Protein AF-A0A5C7PRB8-F1 (afdb_monomer)

Foldseek 3Di:
DVVVVVVVVVVVVVVVVVVVPDDDPVRVQLVLLQVLLVVLQWDKDKDAPVPPPFDPPQDDRIFIKTWHFDDPPDFQPWWWKWKQHQCGDIDTRDTDDDPLNVVVSVVVCVVVVRWMKMWIDDRGGTIIGGHSPDHSVVSVVRSVSSVVVVVVSVVPDD

pLDDT: mean 86.35, std 10.69, range [35.28, 97.12]

Structure (mmCIF, N/CA/C/O backbone):
data_AF-A0A5C7PRB8-F1
#
_entry.id   AF-A0A5C7PRB8-F1
#
loop_
_atom_site.group_PDB
_atom_site.id
_atom_site.type_symbol
_atom_site.label_atom_id
_atom_site.label_alt_id
_atom_site.label_comp_id
_atom_site.label_asym_id
_atom_site.label_entity_id
_atom_site.label_seq_id
_atom_site.pdbx_PDB_ins_code
_atom_site.Cartn_x
_atom_site.Cartn_y
_atom_site.Cartn_z
_atom_site.occupancy
_atom_site.B_iso_or_equiv
_atom_site.auth_seq_id
_atom_site.auth_comp_id
_atom_site.auth_asym_id
_atom_site.auth_atom_id
_atom_site.pdbx_PDB_model_num
ATOM 1 N N . MET A 1 1 ? 28.979 -9.957 -52.271 1.00 73.44 1 MET A N 1
ATOM 2 C CA . MET A 1 1 ? 28.869 -8.672 -51.540 1.00 73.44 1 MET A CA 1
ATOM 3 C C . MET A 1 1 ? 27.459 -8.414 -51.000 1.00 73.44 1 MET A C 1
ATOM 5 O O . MET A 1 1 ? 27.320 -8.226 -49.803 1.00 73.44 1 MET A O 1
ATOM 9 N N . TRP A 1 2 ? 26.406 -8.514 -51.823 1.00 79.00 2 TRP A N 1
ATOM 10 C CA . TRP A 1 2 ? 25.001 -8.258 -51.440 1.00 79.00 2 TRP A CA 1
ATOM 11 C C . TRP A 1 2 ? 24.464 -9.047 -50.223 1.00 79.00 2 TRP A C 1
ATOM 13 O O . TRP A 1 2 ? 23.787 -8.483 -49.370 1.00 79.00 2 TRP A O 1
ATOM 23 N N . ARG A 1 3 ? 24.819 -10.335 -50.081 1.00 85.56 3 ARG A N 1
ATOM 24 C CA . ARG A 1 3 ? 24.349 -11.197 -48.970 1.00 85.56 3 ARG A CA 1
ATOM 25 C C . ARG A 1 3 ? 24.757 -10.683 -47.579 1.00 85.56 3 ARG A C 1
ATOM 27 O O . ARG A 1 3 ? 24.002 -10.853 -46.629 1.00 85.56 3 ARG A O 1
ATOM 34 N N . TRP A 1 4 ? 25.908 -10.017 -47.468 1.00 93.00 4 TRP A N 1
ATOM 35 C CA . TRP A 1 4 ? 26.394 -9.449 -46.205 1.00 93.00 4 TRP A CA 1
ATOM 36 C C . TRP A 1 4 ? 25.649 -8.170 -45.806 1.00 93.00 4 TRP A C 1
ATOM 38 O O . TRP A 1 4 ? 25.438 -7.934 -44.621 1.00 93.00 4 TRP A O 1
ATOM 48 N N . ILE A 1 5 ? 25.180 -7.391 -46.786 1.00 89.94 5 ILE A N 1
ATOM 49 C CA . ILE A 1 5 ? 24.384 -6.176 -46.550 1.00 89.94 5 ILE A CA 1
ATOM 50 C C . ILE A 1 5 ? 23.006 -6.549 -45.991 1.00 89.94 5 ILE A C 1
ATOM 52 O O . ILE A 1 5 ? 22.555 -5.954 -45.015 1.00 89.94 5 ILE A O 1
ATOM 56 N N . VAL A 1 6 ? 22.366 -7.580 -46.556 1.00 90.50 6 VAL A N 1
ATOM 57 C CA . VAL A 1 6 ? 21.060 -8.073 -46.083 1.00 90.50 6 VAL A CA 1
ATOM 58 C C . VAL A 1 6 ? 21.156 -8.624 -44.656 1.00 90.50 6 VAL A C 1
ATOM 60 O O . VAL A 1 6 ? 20.310 -8.311 -43.820 1.00 90.50 6 VAL A O 1
ATOM 63 N N . LEU A 1 7 ? 22.212 -9.387 -44.347 1.00 92.00 7 LEU A N 1
ATOM 64 C CA . LEU A 1 7 ? 22.463 -9.893 -42.991 1.00 92.00 7 LEU A CA 1
ATOM 65 C C . LEU A 1 7 ? 22.696 -8.761 -41.981 1.00 92.00 7 LEU A C 1
ATOM 67 O O . LEU A 1 7 ? 22.127 -8.796 -40.892 1.00 92.00 7 LEU A O 1
ATOM 71 N N . ALA A 1 8 ? 23.477 -7.742 -42.347 1.00 91.44 8 ALA A N 1
ATOM 72 C CA . ALA A 1 8 ? 23.722 -6.587 -41.487 1.00 91.44 8 ALA A CA 1
ATOM 73 C C . ALA A 1 8 ? 22.432 -5.800 -41.192 1.00 91.44 8 ALA A C 1
ATOM 75 O O . ALA A 1 8 ? 22.183 -5.432 -40.044 1.00 91.44 8 ALA A O 1
ATOM 76 N N . PHE A 1 9 ? 21.572 -5.601 -42.198 1.00 91.88 9 PHE A N 1
ATOM 77 C CA . PHE A 1 9 ? 20.278 -4.935 -42.018 1.00 91.88 9 PHE A CA 1
ATOM 78 C C . PHE A 1 9 ? 19.318 -5.734 -41.129 1.00 91.88 9 PHE A C 1
ATOM 80 O O . PHE A 1 9 ? 18.660 -5.150 -40.269 1.00 91.88 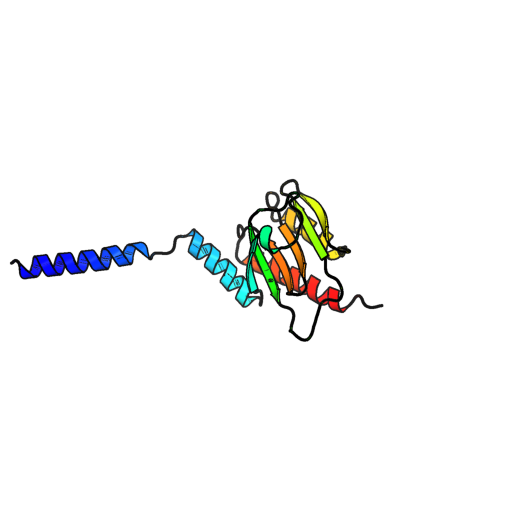9 PHE A O 1
ATOM 87 N N . ALA A 1 10 ? 19.261 -7.060 -41.284 1.00 89.38 10 ALA A N 1
ATOM 88 C CA . ALA A 1 10 ? 18.437 -7.918 -40.432 1.00 89.38 10 ALA A CA 1
ATOM 89 C C . ALA A 1 10 ? 18.887 -7.863 -38.960 1.00 89.38 10 ALA A C 1
ATOM 91 O O . ALA A 1 10 ? 18.056 -7.719 -38.062 1.00 89.38 10 ALA A O 1
ATOM 92 N N . LEU A 1 11 ? 20.202 -7.897 -38.713 1.00 91.06 11 LEU A N 1
ATOM 93 C CA . LEU A 1 11 ? 20.783 -7.756 -37.374 1.00 91.06 11 LEU A CA 1
ATOM 94 C C . LEU A 1 11 ? 20.479 -6.388 -36.751 1.00 91.06 11 LEU A C 1
ATOM 96 O O . LEU A 1 11 ? 20.067 -6.321 -35.593 1.00 91.06 11 LEU A O 1
ATOM 100 N N . LEU A 1 12 ? 20.616 -5.306 -37.523 1.00 89.19 12 LEU A N 1
ATOM 101 C CA . LEU A 1 12 ? 20.278 -3.953 -37.071 1.00 89.19 12 LEU A CA 1
ATOM 102 C C . LEU A 1 12 ? 18.788 -3.806 -36.744 1.00 89.19 12 LEU A C 1
ATOM 104 O O . LEU A 1 12 ? 18.441 -3.164 -35.753 1.00 89.19 12 LEU A O 1
ATOM 108 N N . PHE A 1 13 ? 17.905 -4.425 -37.528 1.00 85.56 13 PHE A N 1
ATOM 109 C CA . PHE A 1 13 ? 16.465 -4.372 -37.287 1.00 85.56 13 PHE A CA 1
ATOM 110 C C . PHE A 1 13 ? 16.072 -5.095 -35.989 1.00 85.56 13 PHE A C 1
ATOM 112 O O . PHE A 1 13 ? 15.288 -4.571 -35.195 1.00 85.56 13 PHE A O 1
ATOM 119 N N . ILE A 1 14 ? 16.668 -6.261 -35.722 1.00 84.06 14 ILE A N 1
ATOM 120 C CA . ILE A 1 14 ? 16.455 -7.014 -34.476 1.00 84.06 14 ILE A CA 1
ATOM 121 C C . ILE A 1 14 ? 17.031 -6.246 -33.276 1.00 84.06 14 ILE A C 1
ATOM 123 O O . ILE A 1 14 ? 16.347 -6.079 -32.264 1.00 84.06 14 ILE A O 1
ATOM 127 N N . ALA A 1 15 ? 18.245 -5.702 -33.399 1.00 80.56 15 ALA A N 1
ATOM 128 C CA . ALA A 1 15 ? 18.874 -4.906 -32.346 1.00 80.56 15 ALA A CA 1
ATOM 129 C C . ALA A 1 15 ? 18.078 -3.626 -32.025 1.00 80.56 15 ALA A C 1
ATOM 131 O O . ALA A 1 15 ? 17.902 -3.285 -30.857 1.00 80.56 15 ALA A O 1
ATOM 132 N N . SER A 1 16 ? 17.525 -2.955 -33.041 1.00 79.88 16 SER A N 1
ATOM 133 C CA . SER A 1 16 ? 16.670 -1.770 -32.878 1.00 79.88 16 SER A CA 1
ATOM 134 C C . SER A 1 16 ? 15.382 -2.066 -32.101 1.00 79.88 16 SER A C 1
ATOM 136 O O . SER A 1 16 ? 14.914 -1.238 -31.319 1.00 79.88 16 SER A O 1
ATOM 138 N N . ARG A 1 17 ? 14.805 -3.262 -32.276 1.00 75.25 17 ARG A N 1
ATOM 139 C CA . ARG A 1 17 ? 13.627 -3.693 -31.509 1.00 75.25 17 ARG A CA 1
ATOM 140 C C . ARG A 1 17 ? 13.976 -3.993 -30.051 1.00 75.25 17 ARG A C 1
ATOM 142 O O . ARG A 1 17 ? 13.190 -3.661 -29.169 1.00 75.25 17 ARG A O 1
ATOM 149 N N . LEU A 1 18 ? 15.156 -4.556 -29.797 1.00 72.12 18 LEU A N 1
ATOM 150 C CA . LEU A 1 18 ? 15.617 -4.907 -28.451 1.00 72.12 18 LEU A CA 1
ATOM 151 C C . LEU A 1 18 ? 15.986 -3.683 -27.602 1.00 72.12 18 LEU A C 1
ATOM 153 O O . LEU A 1 18 ? 15.729 -3.676 -26.400 1.00 72.12 18 LEU A O 1
ATOM 157 N N . THR A 1 19 ? 16.520 -2.613 -28.198 1.00 70.62 19 THR A N 1
ATOM 158 C CA . THR A 1 19 ? 16.895 -1.403 -27.441 1.00 70.62 19 THR A CA 1
ATOM 159 C C . THR A 1 19 ? 15.699 -0.617 -26.898 1.00 70.62 19 THR A C 1
ATOM 161 O O . THR A 1 19 ? 15.864 0.137 -25.942 1.00 70.62 19 THR A O 1
ATOM 164 N N . ARG A 1 20 ? 14.484 -0.830 -27.428 1.00 65.19 20 ARG A N 1
ATOM 165 C CA . ARG A 1 20 ? 13.245 -0.216 -26.910 1.00 65.19 20 ARG A CA 1
ATOM 166 C C . ARG A 1 20 ? 12.663 -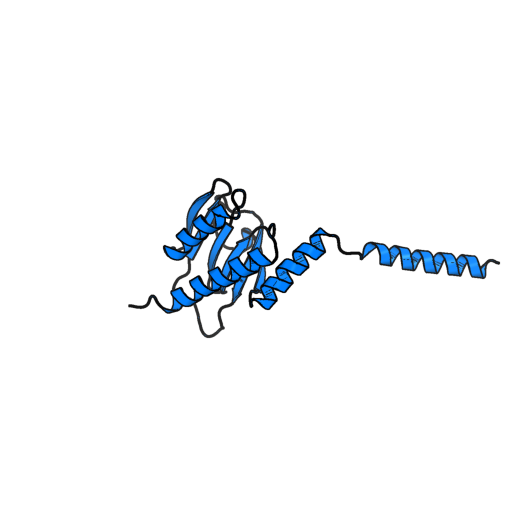0.893 -25.667 1.00 65.19 20 ARG A C 1
ATOM 168 O O . ARG A 1 20 ? 11.754 -0.332 -25.071 1.00 65.19 20 ARG A O 1
ATOM 175 N N . LEU A 1 21 ? 13.164 -2.063 -25.271 1.00 70.00 21 LEU A N 1
ATOM 176 C CA . LEU A 1 21 ? 12.641 -2.818 -24.124 1.00 70.00 21 LEU A CA 1
ATOM 177 C C . LEU A 1 21 ? 13.417 -2.567 -22.827 1.00 70.00 21 LEU A C 1
ATOM 179 O O . LEU A 1 21 ? 13.188 -3.256 -21.837 1.00 70.00 21 LEU A O 1
ATOM 183 N N . ARG A 1 22 ? 14.358 -1.614 -22.809 1.00 76.56 22 ARG A N 1
ATOM 184 C CA . ARG A 1 22 ? 15.137 -1.336 -21.602 1.00 76.56 22 ARG A CA 1
ATOM 185 C C . ARG A 1 22 ? 14.261 -0.562 -20.603 1.00 76.56 22 ARG A C 1
ATOM 187 O O . ARG A 1 22 ? 13.904 0.574 -20.910 1.00 76.56 22 ARG A O 1
ATOM 194 N N . PRO A 1 23 ? 13.938 -1.134 -19.429 1.00 77.44 23 PRO A N 1
ATOM 195 C CA . PRO A 1 23 ? 13.122 -0.452 -18.431 1.00 77.44 23 PRO A CA 1
ATOM 196 C C . PRO A 1 23 ? 13.830 0.814 -17.952 1.00 77.44 23 PRO A C 1
ATOM 198 O O . PRO A 1 23 ? 15.060 0.826 -17.778 1.00 77.44 23 PRO A O 1
ATOM 201 N N . SER A 1 24 ? 13.053 1.879 -17.762 1.00 87.19 24 SER A N 1
ATOM 202 C CA . SER A 1 24 ? 13.575 3.151 -17.276 1.00 87.19 24 SER A CA 1
ATOM 203 C C . SER A 1 24 ? 14.059 3.015 -15.827 1.00 87.19 24 SER A C 1
ATOM 205 O O . SER A 1 24 ? 13.726 2.063 -15.119 1.00 87.19 24 SER A O 1
ATOM 207 N N . ALA A 1 25 ? 14.864 3.970 -15.356 1.00 86.25 25 ALA A N 1
ATOM 208 C CA . ALA A 1 25 ? 15.283 3.989 -13.952 1.00 86.25 25 ALA A CA 1
ATOM 209 C C . ALA A 1 25 ? 14.077 4.084 -12.997 1.00 86.25 25 ALA A C 1
ATOM 211 O O . ALA A 1 25 ? 14.097 3.495 -11.919 1.00 86.25 25 ALA A O 1
ATOM 212 N N . HIS A 1 26 ? 13.017 4.775 -13.425 1.00 87.06 26 HIS A N 1
ATOM 213 C CA . HIS A 1 26 ? 11.768 4.879 -12.683 1.00 87.06 26 HIS A CA 1
ATOM 214 C C . HIS A 1 26 ? 11.047 3.530 -12.592 1.00 87.06 26 HIS A C 1
ATOM 216 O O . HIS A 1 26 ? 10.691 3.116 -11.494 1.00 87.06 26 HIS A O 1
ATOM 222 N N . ASP A 1 27 ? 10.923 2.804 -13.708 1.00 88.06 27 ASP A N 1
ATOM 223 C CA . ASP A 1 27 ? 10.269 1.487 -13.724 1.00 88.06 27 ASP A CA 1
ATOM 224 C C . ASP A 1 27 ? 10.990 0.499 -12.807 1.00 88.06 27 ASP A C 1
ATOM 226 O O . ASP A 1 27 ? 10.351 -0.211 -12.038 1.00 88.06 27 ASP A O 1
ATOM 230 N N . LYS A 1 28 ? 12.330 0.513 -12.822 1.00 91.38 28 LYS A N 1
ATOM 231 C CA . LYS A 1 28 ? 13.145 -0.303 -11.911 1.00 91.38 28 LYS A CA 1
ATOM 232 C C . LYS A 1 28 ? 12.925 0.060 -10.446 1.00 91.38 28 LYS A C 1
ATOM 234 O O . LYS A 1 28 ? 12.885 -0.830 -9.602 1.00 91.38 28 LYS A O 1
ATOM 239 N N . LYS A 1 29 ? 12.796 1.355 -10.135 1.00 92.75 29 LYS A N 1
ATOM 240 C CA . LYS A 1 29 ? 12.498 1.812 -8.772 1.00 92.75 29 LYS A CA 1
ATOM 241 C C . LYS A 1 29 ? 11.124 1.306 -8.331 1.00 92.75 29 LYS A C 1
ATOM 243 O O . LYS A 1 29 ? 11.023 0.706 -7.268 1.00 92.75 29 LYS A O 1
ATOM 248 N N . LEU A 1 30 ? 10.091 1.483 -9.154 1.00 92.44 30 LEU A N 1
ATOM 249 C CA . LEU A 1 30 ? 8.744 0.990 -8.850 1.00 92.44 30 LEU A CA 1
ATOM 250 C C . LEU A 1 30 ? 8.712 -0.532 -8.690 1.00 92.44 30 LEU A C 1
ATOM 252 O O . LEU A 1 30 ? 8.087 -1.047 -7.764 1.00 92.44 30 LEU A O 1
ATOM 256 N N . GLU A 1 31 ? 9.417 -1.254 -9.559 1.00 93.31 31 GLU A N 1
ATOM 257 C CA . GLU A 1 31 ? 9.566 -2.702 -9.461 1.00 93.31 31 GLU A CA 1
ATOM 258 C C . GLU A 1 31 ? 10.188 -3.099 -8.116 1.00 93.31 31 GLU A C 1
ATOM 260 O O . GLU A 1 31 ? 9.642 -3.957 -7.427 1.00 93.31 31 GLU A O 1
ATOM 265 N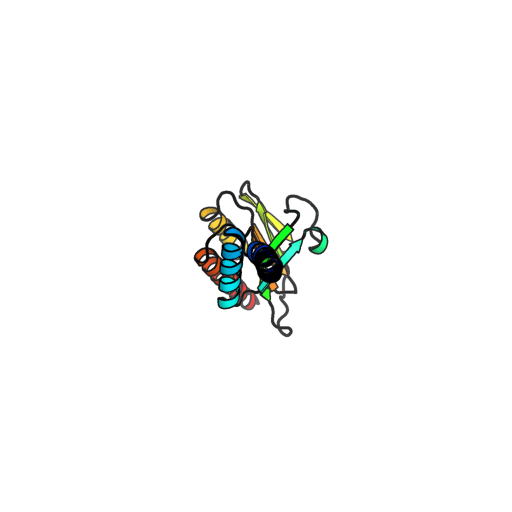 N . LEU A 1 32 ? 11.255 -2.421 -7.685 1.00 95.25 32 LEU A N 1
ATOM 266 C CA . LEU A 1 32 ? 11.909 -2.681 -6.402 1.00 95.25 32 LEU A CA 1
ATOM 267 C C . LEU A 1 32 ? 10.987 -2.415 -5.199 1.00 95.25 32 LEU A C 1
ATOM 269 O O . LEU A 1 32 ? 10.951 -3.215 -4.260 1.00 95.25 32 LEU A O 1
ATOM 273 N N . LEU A 1 33 ? 10.216 -1.322 -5.224 1.00 95.94 33 LEU A N 1
ATOM 274 C CA . LEU A 1 33 ? 9.244 -1.010 -4.169 1.00 95.94 33 LEU A CA 1
ATOM 275 C C . LEU A 1 33 ? 8.172 -2.102 -4.067 1.00 95.94 33 LEU A C 1
ATOM 277 O O . LEU A 1 33 ? 7.838 -2.551 -2.971 1.00 95.94 33 LEU A O 1
ATOM 281 N N . ARG A 1 34 ? 7.651 -2.565 -5.206 1.00 95.31 34 ARG A N 1
ATOM 282 C CA . ARG A 1 34 ? 6.604 -3.597 -5.263 1.00 95.31 34 ARG A CA 1
ATOM 283 C C . ARG A 1 34 ? 7.131 -4.987 -4.917 1.00 95.31 34 ARG A C 1
ATOM 285 O O . ARG A 1 34 ? 6.438 -5.739 -4.240 1.00 95.31 34 ARG A O 1
ATOM 292 N N . GLN A 1 35 ? 8.361 -5.316 -5.313 1.00 96.44 35 GLN A N 1
ATOM 293 C CA . GLN A 1 35 ? 9.042 -6.535 -4.871 1.00 96.44 35 GLN A CA 1
ATOM 294 C C . GLN A 1 35 ? 9.224 -6.535 -3.351 1.00 96.44 35 GLN A C 1
ATOM 296 O O . GLN A 1 35 ? 8.944 -7.538 -2.699 1.00 96.44 35 GLN A O 1
ATOM 301 N N . THR A 1 36 ? 9.622 -5.397 -2.777 1.00 97.12 36 THR A N 1
ATOM 302 C CA . THR A 1 36 ? 9.762 -5.243 -1.323 1.00 97.12 36 THR A CA 1
ATOM 303 C C . THR A 1 36 ? 8.409 -5.375 -0.625 1.00 97.12 36 THR A C 1
ATOM 305 O O . THR A 1 36 ? 8.302 -6.077 0.375 1.00 97.12 36 THR A O 1
ATOM 308 N N . ALA A 1 37 ? 7.349 -4.782 -1.178 1.00 96.69 37 ALA A N 1
ATOM 309 C CA . ALA A 1 37 ? 5.990 -4.948 -0.665 1.00 96.69 37 ALA A CA 1
ATOM 310 C C . ALA A 1 37 ? 5.571 -6.424 -0.639 1.00 96.69 37 ALA A C 1
ATOM 312 O O . ALA A 1 37 ? 5.131 -6.915 0.399 1.00 96.69 37 ALA A O 1
ATOM 313 N N . ALA A 1 38 ? 5.796 -7.150 -1.737 1.00 96.38 38 ALA A N 1
ATOM 314 C CA . ALA A 1 38 ? 5.490 -8.574 -1.828 1.00 96.38 38 ALA A CA 1
ATOM 315 C C . ALA A 1 38 ? 6.286 -9.413 -0.811 1.00 96.38 38 ALA A C 1
ATOM 317 O O . ALA A 1 38 ? 5.718 -10.300 -0.178 1.00 96.38 38 ALA A O 1
ATOM 318 N N . GLN A 1 39 ? 7.572 -9.108 -0.596 1.00 97.06 39 GLN A N 1
ATOM 319 C CA . GLN A 1 39 ? 8.395 -9.758 0.438 1.00 97.06 39 GLN A CA 1
ATOM 320 C C . GLN A 1 39 ? 7.854 -9.528 1.854 1.00 97.06 39 GLN A C 1
ATOM 322 O O . GLN A 1 39 ? 7.977 -10.402 2.707 1.00 97.06 39 GLN A O 1
ATOM 327 N N . MET A 1 40 ? 7.227 -8.375 2.092 1.00 96.62 40 MET A N 1
ATOM 328 C CA . MET A 1 40 ? 6.571 -8.042 3.358 1.00 96.62 40 MET A CA 1
ATOM 329 C C . MET A 1 40 ? 5.127 -8.568 3.448 1.00 96.62 40 MET A C 1
ATOM 331 O O . MET A 1 40 ? 4.443 -8.297 4.432 1.00 96.62 40 MET A O 1
ATOM 335 N N . GLY A 1 41 ? 4.645 -9.304 2.439 1.00 94.69 41 GLY A N 1
ATOM 336 C CA . GLY A 1 41 ? 3.289 -9.863 2.394 1.00 94.69 41 GLY A CA 1
ATOM 337 C C . GLY A 1 41 ? 2.199 -8.878 1.959 1.00 94.69 41 GLY A C 1
ATOM 338 O O . GLY A 1 41 ? 1.015 -9.197 2.061 1.00 94.69 41 GLY A O 1
ATOM 339 N N . LEU A 1 42 ? 2.573 -7.693 1.473 1.00 96.12 42 LEU A N 1
ATOM 340 C CA . LEU A 1 42 ? 1.635 -6.719 0.926 1.00 96.12 42 LEU A CA 1
ATOM 341 C C . LEU A 1 42 ? 1.307 -7.040 -0.534 1.00 96.12 42 LEU A C 1
ATOM 343 O O . LEU A 1 42 ? 2.187 -7.325 -1.349 1.00 96.12 42 LEU A O 1
ATOM 347 N N . ALA A 1 43 ? 0.035 -6.892 -0.884 1.00 95.69 43 ALA A N 1
ATOM 348 C CA . ALA A 1 43 ? -0.408 -6.791 -2.264 1.00 95.69 43 ALA A CA 1
ATOM 349 C C . ALA A 1 43 ? -0.422 -5.318 -2.698 1.00 95.69 43 ALA A C 1
ATOM 351 O O . ALA A 1 43 ? -0.712 -4.420 -1.904 1.00 95.69 43 ALA A O 1
ATOM 352 N N . VAL A 1 44 ? -0.135 -5.069 -3.977 1.00 95.12 44 VAL A N 1
ATOM 353 C CA . VAL A 1 44 ? -0.213 -3.732 -4.577 1.00 95.12 44 VAL A CA 1
ATOM 354 C C . VAL A 1 44 ? -1.261 -3.753 -5.676 1.00 95.12 44 VAL A C 1
ATOM 356 O O . VAL A 1 44 ? -1.190 -4.575 -6.590 1.00 95.12 44 VAL A O 1
ATOM 359 N N . ARG A 1 45 ? -2.234 -2.844 -5.604 1.00 92.88 45 ARG A N 1
ATOM 360 C CA . ARG A 1 45 ? -3.250 -2.675 -6.650 1.00 92.88 45 ARG A CA 1
ATOM 361 C C . ARG A 1 45 ? -3.342 -1.230 -7.100 1.00 92.88 45 ARG A C 1
ATOM 363 O O . ARG A 1 45 ? -3.179 -0.306 -6.305 1.00 92.88 45 ARG A O 1
ATOM 370 N N . PHE A 1 46 ? -3.658 -1.044 -8.375 1.00 92.06 46 PHE A N 1
ATOM 371 C CA . PHE A 1 46 ? -4.026 0.268 -8.879 1.00 92.06 46 PHE A CA 1
ATOM 372 C C . PHE A 1 46 ? -5.397 0.655 -8.328 1.00 92.06 46 PHE A C 1
ATOM 374 O O . PHE A 1 46 ? -6.340 -0.138 -8.352 1.00 92.06 46 PHE A O 1
ATOM 381 N N . TRP A 1 47 ? -5.494 1.869 -7.810 1.00 92.06 47 TRP A N 1
ATOM 382 C CA . TRP A 1 47 ? -6.699 2.407 -7.209 1.00 92.06 47 TRP A CA 1
ATOM 383 C C . TRP A 1 47 ? -7.124 3.653 -7.973 1.00 92.06 47 TRP A C 1
ATOM 385 O O . TRP A 1 47 ? -6.291 4.472 -8.369 1.00 92.06 47 TRP A O 1
ATOM 395 N N . THR A 1 48 ? -8.432 3.813 -8.155 1.00 90.00 48 THR A N 1
ATOM 396 C CA . THR A 1 48 ? -9.011 5.020 -8.745 1.00 90.00 48 THR A CA 1
ATOM 397 C C . THR A 1 48 ? -10.186 5.502 -7.920 1.00 90.00 48 THR A C 1
ATOM 399 O O . THR A 1 48 ? -10.944 4.701 -7.367 1.00 90.00 48 THR A O 1
ATOM 402 N N . LEU A 1 49 ? -10.396 6.815 -7.921 1.00 87.25 49 LEU A N 1
ATOM 403 C CA . LEU A 1 49 ? -11.535 7.431 -7.249 1.00 87.25 49 LEU A CA 1
ATOM 404 C C . LEU A 1 49 ? -12.877 6.946 -7.818 1.00 87.25 49 LEU A C 1
ATOM 406 O O . LEU A 1 49 ? -13.866 6.839 -7.103 1.00 87.25 49 LEU A O 1
ATOM 410 N N . ARG A 1 50 ? -12.918 6.603 -9.111 1.00 84.25 50 ARG A N 1
ATOM 411 C CA . ARG A 1 50 ? -14.132 6.090 -9.764 1.00 84.25 50 ARG A CA 1
ATOM 412 C C . ARG A 1 50 ? -14.562 4.736 -9.196 1.00 84.25 50 ARG A C 1
ATOM 414 O O . ARG A 1 50 ? -15.754 4.459 -9.135 1.00 84.25 50 ARG A O 1
ATOM 421 N N . THR A 1 51 ? -13.603 3.896 -8.817 1.00 79.75 51 THR A N 1
ATOM 422 C CA . THR A 1 51 ? -13.852 2.531 -8.332 1.00 79.75 51 THR A CA 1
ATOM 423 C C . THR A 1 51 ? -13.948 2.436 -6.813 1.00 79.75 51 THR A C 1
ATOM 425 O O . THR A 1 51 ? -14.296 1.377 -6.307 1.00 79.75 51 THR A O 1
ATOM 428 N N . SER A 1 52 ? -13.622 3.504 -6.080 1.00 80.00 52 SER A N 1
ATOM 429 C CA . SER A 1 52 ? -13.550 3.473 -4.615 1.00 80.00 52 SER A CA 1
ATOM 430 C C . SER A 1 52 ? -14.886 3.705 -3.915 1.00 80.00 52 SER A C 1
ATOM 432 O O . SER A 1 52 ? -15.030 3.362 -2.749 1.00 80.00 52 SER A O 1
ATOM 434 N N . GLY A 1 53 ? -15.868 4.295 -4.602 1.00 81.12 53 GLY A N 1
ATOM 435 C CA . GLY A 1 53 ? -17.155 4.653 -4.001 1.00 81.12 53 GLY A CA 1
ATOM 436 C C . GLY A 1 53 ? -17.106 5.883 -3.084 1.00 81.12 53 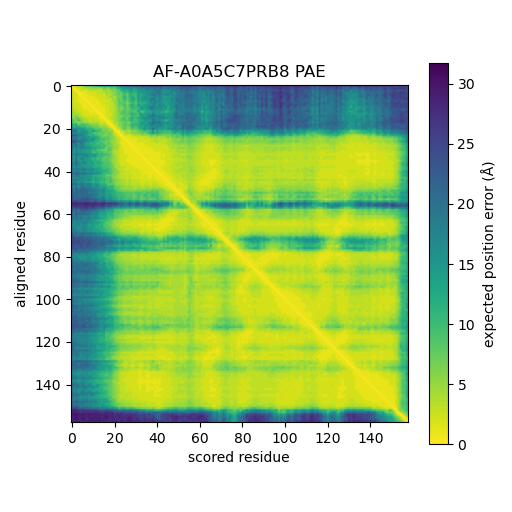GLY A C 1
ATOM 437 O O . GLY A 1 53 ? -18.145 6.277 -2.554 1.00 81.12 53 GLY A O 1
ATOM 438 N N . TYR A 1 54 ? -15.945 6.529 -2.923 1.00 82.81 54 TYR A N 1
ATOM 439 C CA . TYR A 1 54 ? -15.818 7.768 -2.153 1.00 82.81 54 TYR A CA 1
ATOM 440 C C . TYR A 1 54 ? -16.245 8.997 -2.960 1.00 82.81 54 TYR A C 1
ATOM 442 O O . TYR A 1 54 ? -16.086 9.068 -4.181 1.00 82.81 54 TYR A O 1
ATOM 450 N N . GLN A 1 55 ? -16.788 10.000 -2.266 1.00 76.88 55 GLN A N 1
ATOM 451 C CA . GLN A 1 55 ? -17.178 11.259 -2.895 1.00 76.88 55 GLN A CA 1
ATOM 452 C C . GLN A 1 55 ? -15.953 12.091 -3.299 1.00 76.88 55 GLN A C 1
ATOM 454 O O . GLN A 1 55 ? -14.903 12.054 -2.665 1.00 76.88 55 GLN A O 1
ATOM 459 N N . ARG A 1 56 ? -16.116 12.891 -4.360 1.00 64.62 56 ARG A N 1
ATOM 460 C CA . ARG A 1 56 ? -15.063 13.641 -5.070 1.00 64.62 56 ARG A CA 1
ATOM 461 C C . ARG A 1 56 ? -14.498 14.857 -4.315 1.00 64.62 56 ARG A C 1
ATOM 463 O O . ARG A 1 56 ? -14.169 15.863 -4.940 1.00 64.62 56 ARG A O 1
ATOM 470 N N . ARG A 1 57 ? -14.421 14.816 -2.985 1.00 60.94 57 ARG A N 1
ATOM 471 C CA . ARG A 1 57 ? -13.833 15.897 -2.186 1.00 60.94 57 ARG A CA 1
ATOM 472 C C . ARG A 1 57 ? -12.399 15.519 -1.820 1.00 60.94 57 ARG A C 1
ATOM 474 O O . ARG A 1 57 ? -12.180 14.628 -1.016 1.00 60.94 57 ARG A O 1
ATOM 481 N N . GLN A 1 58 ? -11.445 16.191 -2.469 1.00 71.12 58 GLN A N 1
ATOM 482 C CA . GLN A 1 58 ? -10.013 16.254 -2.119 1.00 71.12 58 GLN A CA 1
ATOM 483 C C . GLN A 1 58 ? -9.175 14.965 -2.238 1.00 71.12 58 GLN A C 1
ATOM 485 O O . GLN A 1 58 ? -7.968 15.017 -2.016 1.00 71.12 58 GLN A O 1
ATOM 490 N N . LEU A 1 59 ? -9.762 13.842 -2.659 1.00 83.19 59 LEU A N 1
ATOM 491 C CA . LEU A 1 59 ? -9.013 12.627 -2.987 1.00 83.19 59 LEU A CA 1
ATOM 492 C C . LEU A 1 59 ? -8.359 12.710 -4.383 1.00 83.19 59 LEU A C 1
ATOM 494 O O . LEU A 1 59 ? -8.925 13.323 -5.295 1.00 83.19 59 LEU A O 1
ATOM 498 N N . PRO A 1 60 ? -7.197 12.064 -4.586 1.00 85.25 60 PRO A N 1
ATOM 499 C CA . PRO A 1 60 ? -6.520 11.996 -5.875 1.00 85.25 60 PRO A CA 1
ATOM 500 C C . PRO A 1 60 ? -7.346 11.173 -6.866 1.00 85.25 60 PRO A C 1
ATOM 502 O O . PRO A 1 60 ? -8.105 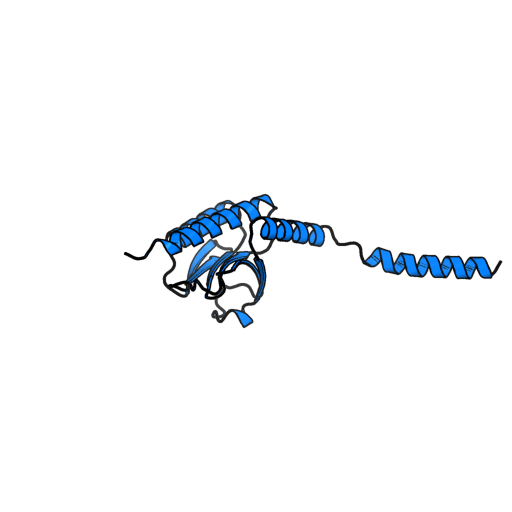10.286 -6.480 1.00 85.25 60 PRO A O 1
ATOM 505 N N . GLU A 1 61 ? -7.176 11.424 -8.165 1.00 87.00 61 GLU A N 1
ATOM 506 C CA . GLU A 1 61 ? -7.905 10.661 -9.188 1.00 87.00 61 GLU A CA 1
ATOM 507 C C . GLU A 1 61 ? -7.478 9.187 -9.234 1.00 87.00 61 GLU A C 1
ATOM 509 O O . GLU A 1 61 ? -8.306 8.299 -9.467 1.00 87.00 61 GLU A O 1
ATOM 514 N N . SER A 1 62 ? -6.196 8.924 -8.973 1.00 88.81 62 SER A N 1
ATOM 515 C CA . SER A 1 62 ? -5.610 7.587 -8.967 1.00 88.81 62 SER A CA 1
ATOM 516 C C . SER A 1 62 ? -4.365 7.495 -8.089 1.00 88.81 62 SER A C 1
ATOM 518 O O . SER A 1 62 ? -3.692 8.497 -7.845 1.00 88.81 62 SER A O 1
ATOM 520 N N . GLY A 1 63 ? -4.020 6.275 -7.688 1.00 90.12 63 GLY A N 1
ATOM 521 C CA . GLY A 1 63 ? -2.791 5.961 -6.966 1.00 90.12 63 GLY A CA 1
ATOM 522 C C . GLY A 1 63 ? -2.582 4.456 -6.841 1.00 90.12 63 GLY A C 1
ATOM 523 O O . GLY A 1 63 ? -3.314 3.668 -7.445 1.00 90.12 63 GLY A O 1
ATOM 524 N N . TYR A 1 64 ? -1.602 4.056 -6.035 1.00 92.69 64 TYR A N 1
ATOM 525 C CA . TYR A 1 64 ? -1.346 2.650 -5.742 1.00 92.69 64 TYR A CA 1
ATOM 526 C C . TYR A 1 64 ? -1.650 2.357 -4.283 1.00 92.69 64 TYR A C 1
ATOM 528 O O . TYR A 1 64 ? -1.191 3.052 -3.378 1.00 92.69 64 TYR A O 1
ATOM 536 N N . MET A 1 65 ? -2.471 1.337 -4.074 1.00 94.94 65 MET A N 1
ATOM 537 C CA . MET A 1 65 ? -2.867 0.868 -2.759 1.00 94.94 65 MET A CA 1
ATOM 538 C C . MET A 1 6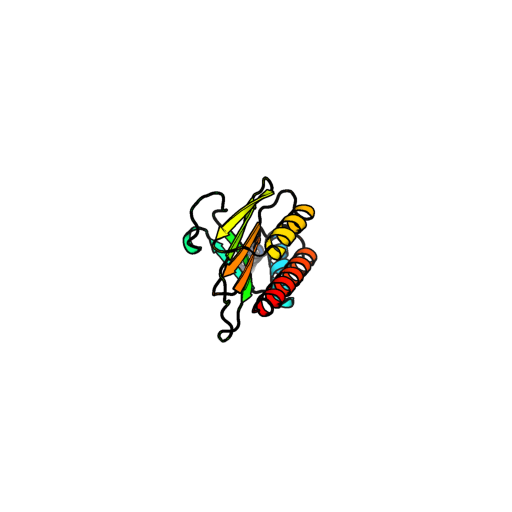5 ? -1.975 -0.307 -2.374 1.00 94.94 65 MET A C 1
ATOM 540 O O . MET A 1 65 ? -2.002 -1.340 -3.046 1.00 94.94 65 MET A O 1
ATOM 544 N N . TYR A 1 66 ? -1.227 -0.141 -1.291 1.00 95.88 66 TYR A N 1
ATOM 545 C CA . TYR A 1 66 ? -0.428 -1.175 -0.643 1.00 95.88 66 TYR A CA 1
ATOM 546 C C . TYR A 1 66 ? -1.238 -1.724 0.517 1.00 95.88 66 TYR A C 1
ATOM 548 O O . TYR A 1 66 ? -1.571 -0.972 1.428 1.00 95.88 66 TYR A O 1
ATOM 556 N N . TYR A 1 67 ? -1.598 -3.001 0.487 1.00 95.50 67 TYR A N 1
ATOM 557 C CA . TYR A 1 67 ? -2.554 -3.535 1.450 1.00 95.50 67 TYR A CA 1
ATOM 558 C C . TYR A 1 67 ? -2.262 -4.977 1.837 1.00 95.50 67 TYR A C 1
ATOM 560 O O . TYR A 1 67 ? -1.736 -5.757 1.041 1.00 95.50 67 TYR A O 1
ATOM 568 N N . PHE A 1 68 ? -2.653 -5.335 3.056 1.00 94.06 68 PHE A N 1
ATOM 569 C CA . PHE A 1 68 ? -2.781 -6.726 3.460 1.00 94.06 68 PHE A CA 1
ATOM 570 C C . PHE A 1 68 ? -4.172 -7.220 3.082 1.00 94.06 68 PHE A C 1
ATOM 572 O O . PHE A 1 68 ? -5.155 -6.679 3.600 1.00 94.06 68 PHE A O 1
ATOM 579 N N . PRO A 1 69 ? -4.288 -8.213 2.185 1.00 91.50 69 PRO A N 1
ATOM 580 C CA . PRO A 1 69 ? -5.574 -8.822 1.912 1.00 91.50 69 PRO A CA 1
ATOM 581 C C . PRO A 1 69 ? -6.066 -9.572 3.149 1.00 91.50 69 PRO A C 1
ATOM 583 O O . PRO A 1 69 ? -5.288 -10.251 3.824 1.00 91.50 69 PRO A O 1
ATOM 586 N N . TRP A 1 70 ? -7.363 -9.477 3.427 1.00 86.69 70 TRP A N 1
ATOM 587 C CA . TRP A 1 70 ? -7.973 -10.341 4.430 1.00 86.69 70 TRP A CA 1
ATOM 588 C C . TRP A 1 70 ? -8.034 -11.788 3.920 1.00 86.69 70 TRP A C 1
ATOM 590 O O . TRP A 1 70 ? -8.308 -12.006 2.732 1.00 86.69 70 TRP A O 1
ATOM 600 N N . PRO A 1 71 ? -7.825 -12.793 4.785 1.00 83.19 71 PRO A N 1
ATOM 601 C CA . PRO A 1 71 ? -8.268 -14.151 4.505 1.00 83.19 71 PRO A CA 1
ATOM 602 C C . PRO A 1 71 ? -9.768 -14.165 4.185 1.00 83.19 71 PRO A C 1
ATOM 604 O O . PRO A 1 71 ? -10.538 -13.407 4.764 1.00 83.19 71 PRO A O 1
ATOM 607 N N . ILE A 1 72 ? -10.213 -15.065 3.303 1.00 76.50 72 ILE A N 1
ATOM 608 C CA . ILE A 1 72 ? -11.642 -15.186 2.937 1.00 76.50 72 ILE A CA 1
ATOM 609 C C . ILE A 1 72 ? -12.525 -15.449 4.175 1.00 76.50 72 ILE A C 1
ATOM 611 O O . ILE A 1 72 ? -13.704 -15.103 4.182 1.00 76.50 72 ILE A O 1
ATOM 615 N N . THR A 1 73 ? -11.951 -16.049 5.219 1.00 75.38 73 THR A N 1
ATOM 616 C CA . THR A 1 73 ? -12.624 -16.387 6.478 1.00 75.38 73 THR A CA 1
ATOM 617 C C . THR A 1 73 ? -12.775 -15.210 7.437 1.00 75.38 73 THR A C 1
ATOM 619 O O . THR A 1 73 ? -13.679 -15.239 8.268 1.00 75.38 73 THR A O 1
ATOM 622 N N . ASP A 1 74 ? -11.939 -14.177 7.311 1.00 73.19 74 ASP A N 1
ATOM 623 C CA . ASP A 1 74 ? -11.780 -13.143 8.333 1.00 73.19 74 ASP A CA 1
ATOM 624 C C . ASP A 1 74 ? -12.221 -11.802 7.751 1.00 73.19 74 ASP A C 1
ATOM 626 O O . ASP A 1 74 ? -11.434 -11.055 7.173 1.00 73.19 74 ASP A O 1
ATOM 630 N N . GLN A 1 75 ? -13.514 -11.500 7.855 1.00 73.19 75 GLN A N 1
ATOM 631 C CA . GLN A 1 75 ? -14.024 -10.200 7.427 1.00 73.19 75 GLN A CA 1
ATOM 632 C C . GLN A 1 75 ? -13.857 -9.156 8.537 1.00 73.19 75 GLN A C 1
ATOM 634 O O . GLN A 1 75 ? -14.134 -9.447 9.703 1.00 73.19 75 GLN A O 1
ATOM 639 N N . PRO A 1 76 ? -13.458 -7.919 8.195 1.00 77.94 76 PRO A N 1
ATOM 640 C CA . PRO A 1 76 ? -13.321 -6.859 9.179 1.00 77.94 76 PRO A CA 1
ATOM 641 C C . PRO A 1 76 ? -14.694 -6.466 9.727 1.00 77.94 76 PRO A C 1
ATOM 643 O O . PRO A 1 76 ? -15.655 -6.283 8.979 1.00 77.94 76 PRO A O 1
ATOM 646 N N . GLN A 1 77 ? -14.776 -6.273 11.041 1.00 75.38 77 GLN A N 1
ATOM 647 C CA . GLN A 1 77 ? -16.023 -5.878 11.707 1.00 75.38 77 GLN A CA 1
ATOM 648 C C . GLN A 1 77 ? -16.406 -4.417 11.435 1.00 75.38 77 GLN A C 1
ATOM 650 O O . GLN A 1 77 ? -17.581 -4.059 11.481 1.00 75.38 77 GLN A O 1
ATOM 655 N N . ALA A 1 78 ? -15.417 -3.569 11.140 1.00 83.25 78 ALA A N 1
ATOM 656 C CA . ALA A 1 78 ? -15.613 -2.157 10.854 1.00 83.25 78 ALA A CA 1
ATOM 657 C C . ALA A 1 78 ? -14.843 -1.740 9.600 1.00 83.25 78 ALA A C 1
ATOM 659 O O . ALA A 1 78 ? -13.646 -2.005 9.460 1.00 83.25 78 ALA A O 1
ATOM 660 N N . LEU A 1 79 ? -15.543 -1.036 8.711 1.00 89.75 79 LEU A N 1
ATOM 661 C CA . LEU A 1 79 ? -14.962 -0.394 7.540 1.00 89.75 79 LEU A CA 1
ATOM 662 C C . LEU A 1 79 ? -14.766 1.086 7.836 1.00 89.75 79 LEU A C 1
ATOM 664 O O . LEU A 1 79 ? -15.677 1.749 8.337 1.00 89.75 79 LEU A O 1
ATOM 668 N N . TRP A 1 80 ? -13.591 1.606 7.520 1.00 92.19 80 TRP A N 1
ATOM 669 C CA . TRP A 1 80 ? -13.266 3.006 7.747 1.00 92.19 80 TRP A CA 1
ATOM 670 C C . TRP A 1 80 ? -12.197 3.473 6.769 1.00 92.19 80 TRP A C 1
ATOM 672 O O . TRP A 1 80 ? -11.425 2.678 6.236 1.00 92.19 80 TRP A O 1
ATOM 682 N N . ALA A 1 81 ? -12.147 4.778 6.542 1.00 92.81 81 ALA A N 1
ATOM 683 C CA . ALA A 1 81 ? -11.098 5.398 5.753 1.00 92.81 81 ALA A CA 1
ATOM 684 C C . ALA A 1 81 ? -10.781 6.783 6.294 1.00 92.81 81 ALA A C 1
ATOM 686 O O . ALA A 1 81 ? -11.677 7.547 6.662 1.00 92.81 81 ALA A O 1
ATOM 687 N N . VAL A 1 82 ? -9.496 7.105 6.311 1.00 93.19 82 VAL A N 1
ATOM 688 C CA . VAL A 1 82 ? -8.977 8.399 6.732 1.00 93.19 82 VAL A CA 1
ATOM 689 C C . VAL A 1 82 ? -7.960 8.893 5.720 1.00 93.19 82 VAL A C 1
ATOM 691 O O . VAL A 1 82 ? -7.157 8.136 5.174 1.00 93.19 82 VAL A O 1
ATOM 694 N N . TRP A 1 83 ? -8.041 10.183 5.446 1.00 92.50 83 TRP A N 1
ATOM 695 C CA . TRP A 1 83 ? -7.269 10.881 4.441 1.00 92.50 83 TRP A CA 1
ATOM 696 C C . TRP A 1 83 ? -6.345 11.894 5.099 1.00 92.50 83 TRP A C 1
ATOM 698 O O . TRP A 1 83 ? -6.767 12.622 5.991 1.00 92.50 83 TRP A O 1
ATOM 708 N N . LEU A 1 84 ? -5.106 11.954 4.629 1.00 91.62 84 LEU A N 1
ATOM 709 C CA . LEU A 1 84 ? -4.156 13.021 4.894 1.00 91.62 84 LEU A CA 1
ATOM 710 C C . LEU A 1 84 ? -3.964 13.808 3.595 1.00 91.62 84 LEU A C 1
ATOM 712 O O . LEU A 1 84 ? -3.457 13.258 2.613 1.00 91.62 84 LEU A O 1
ATOM 716 N N . SER A 1 85 ? -4.358 15.081 3.592 1.00 88.81 85 SER A N 1
ATOM 717 C CA . SER A 1 85 ? -4.176 15.961 2.434 1.00 88.81 85 SER A CA 1
ATOM 718 C C . SER A 1 85 ? -2.704 16.358 2.238 1.00 88.81 85 SER A C 1
ATOM 720 O O . SER A 1 85 ? -1.868 16.124 3.107 1.00 88.81 85 SER A O 1
ATOM 722 N N . ALA A 1 86 ? -2.359 16.987 1.111 1.00 85.12 86 ALA A N 1
ATOM 723 C CA . ALA A 1 86 ? -0.997 17.498 0.895 1.00 85.12 86 ALA A CA 1
ATOM 724 C C . ALA A 1 86 ? -0.672 18.692 1.818 1.00 85.12 86 ALA A C 1
ATOM 726 O O . ALA A 1 86 ? 0.467 18.904 2.218 1.00 85.12 86 ALA A O 1
ATOM 727 N N . GLU A 1 87 ? -1.700 19.436 2.224 1.00 85.50 87 GLU A N 1
ATOM 728 C CA . GLU A 1 87 ? -1.657 20.474 3.261 1.00 85.50 87 GLU A CA 1
ATOM 729 C C . GLU A 1 87 ? -1.572 19.852 4.674 1.00 85.50 87 GLU A C 1
ATOM 731 O O . GLU A 1 87 ? -1.305 20.534 5.670 1.00 85.50 87 GLU A O 1
ATOM 736 N N . GLY A 1 88 ? -1.754 18.528 4.731 1.00 84.44 88 GLY A N 1
ATOM 737 C CA . GLY A 1 88 ? -1.731 17.611 5.861 1.00 84.44 88 GLY A CA 1
ATOM 738 C C . GLY A 1 88 ? -2.803 17.851 6.907 1.00 84.44 88 GLY A C 1
ATOM 739 O O . GLY A 1 88 ? -2.580 17.655 8.104 1.00 84.44 88 GLY A O 1
ATOM 740 N N . GLU A 1 89 ? -3.977 18.231 6.425 1.00 88.06 89 GLU A N 1
ATOM 741 C CA . GLU A 1 89 ? -5.217 18.064 7.161 1.00 88.06 89 GLU A CA 1
ATOM 742 C C . GLU A 1 89 ? -5.587 16.578 7.187 1.00 88.06 89 GLU A C 1
ATOM 744 O O . GLU A 1 89 ? -5.542 15.898 6.158 1.00 88.06 89 GLU A O 1
ATOM 749 N N . VAL A 1 90 ? -5.961 16.075 8.365 1.00 90.38 90 VAL A N 1
ATOM 750 C CA . VAL A 1 90 ? -6.474 14.711 8.529 1.00 90.38 90 VAL A CA 1
ATOM 751 C C . VAL A 1 90 ? -7.997 14.758 8.496 1.00 90.38 90 VAL A C 1
ATOM 753 O O . VAL A 1 90 ? -8.615 15.477 9.280 1.00 90.38 90 VAL A O 1
ATOM 756 N N . GLN A 1 91 ? -8.608 13.991 7.599 1.00 90.44 91 GLN A N 1
ATOM 757 C CA . GLN A 1 91 ? -10.051 13.967 7.386 1.00 90.44 91 GLN A CA 1
ATOM 758 C C . GLN A 1 91 ? -10.585 12.537 7.412 1.00 90.44 91 GLN A C 1
ATOM 760 O O . GLN A 1 91 ? -10.087 11.654 6.714 1.00 90.44 91 GLN A O 1
ATOM 765 N N . ASN A 1 92 ? -11.644 12.310 8.185 1.00 91.25 92 ASN A N 1
ATOM 766 C CA . ASN A 1 92 ? -12.329 11.022 8.221 1.00 91.25 92 ASN A CA 1
ATOM 767 C C . ASN A 1 92 ? -13.277 10.928 7.022 1.00 91.25 92 ASN A C 1
ATOM 769 O O . ASN A 1 92 ? -14.234 11.693 6.918 1.00 91.25 92 ASN A O 1
ATOM 773 N N . ILE A 1 93 ? -12.996 9.995 6.116 1.00 89.19 93 ILE A N 1
ATOM 774 C CA . ILE A 1 93 ? -13.737 9.819 4.863 1.00 89.19 93 ILE A CA 1
ATOM 775 C C . ILE A 1 93 ? -14.906 8.853 5.051 1.00 89.19 93 ILE A C 1
ATOM 777 O O . ILE A 1 93 ? -15.971 9.045 4.465 1.00 89.19 93 ILE A O 1
ATOM 781 N N . ALA A 1 94 ? -14.718 7.810 5.861 1.00 89.50 94 ALA A N 1
ATOM 782 C CA . ALA A 1 94 ? -15.741 6.805 6.109 1.00 89.50 94 ALA A CA 1
ATOM 783 C C . ALA A 1 94 ? -15.569 6.136 7.473 1.00 89.50 94 ALA A C 1
ATOM 785 O O . ALA A 1 94 ? -14.446 5.939 7.937 1.00 89.50 94 ALA A O 1
ATOM 786 N N . GLY A 1 95 ? -16.697 5.715 8.051 1.00 87.94 95 GLY A N 1
ATOM 787 C CA . GLY A 1 95 ? -16.739 4.923 9.277 1.00 87.94 95 GLY A CA 1
ATOM 788 C C . GLY A 1 95 ? -16.188 5.641 10.509 1.00 87.94 95 GLY A C 1
ATOM 789 O O . GLY A 1 95 ? -15.907 6.840 10.495 1.00 87.94 95 GLY A O 1
ATOM 790 N N . ASN A 1 96 ? -16.048 4.885 11.597 1.00 89.44 96 ASN A N 1
ATOM 791 C CA . ASN A 1 96 ? -15.380 5.360 12.802 1.00 89.44 96 ASN A CA 1
ATOM 792 C C . ASN A 1 96 ? -13.885 5.047 12.699 1.00 89.44 96 ASN A C 1
ATOM 794 O O . ASN A 1 96 ? -13.490 3.883 12.776 1.00 89.44 96 ASN A O 1
ATOM 798 N N . VAL A 1 97 ? -13.069 6.079 12.485 1.00 89.81 97 VAL A N 1
ATOM 799 C CA . VAL A 1 97 ? -11.629 5.920 12.283 1.00 89.81 97 VAL A CA 1
ATOM 800 C C . VAL A 1 97 ? -10.936 5.729 13.640 1.00 89.81 97 VAL A C 1
ATOM 802 O O . VAL A 1 97 ? -11.015 6.613 14.495 1.00 89.81 97 VAL A O 1
ATOM 805 N N . PRO A 1 98 ? -10.194 4.630 13.830 1.00 89.44 98 PRO A N 1
ATOM 806 C CA . PRO A 1 98 ? -9.427 4.361 15.043 1.00 89.44 98 PRO A CA 1
ATOM 807 C C . PRO A 1 98 ? -8.394 5.454 15.337 1.00 89.44 98 PRO A C 1
ATOM 809 O O . PRO A 1 98 ? -7.696 5.920 14.435 1.00 89.44 98 PRO A O 1
ATOM 812 N N . ALA A 1 99 ? -8.212 5.807 16.612 1.00 89.38 99 ALA A N 1
ATOM 813 C CA . ALA A 1 99 ? -7.217 6.807 17.012 1.00 89.38 99 ALA A CA 1
ATOM 814 C C . ALA A 1 99 ? -5.793 6.425 16.564 1.00 89.38 99 ALA A C 1
ATOM 816 O O . ALA A 1 99 ? -5.046 7.278 16.090 1.00 89.38 99 ALA A O 1
ATOM 817 N N . LEU A 1 100 ? -5.448 5.132 16.630 1.00 89.50 100 LEU A N 1
ATOM 818 C CA . LEU A 1 100 ? -4.154 4.613 16.177 1.00 89.50 100 LEU A CA 1
ATOM 819 C C . LEU A 1 100 ? -3.915 4.866 14.677 1.00 89.50 100 LEU A C 1
ATOM 821 O O . LEU A 1 100 ? -2.808 5.219 14.280 1.00 89.50 100 LEU A O 1
ATOM 825 N N . ALA A 1 101 ? -4.958 4.743 13.849 1.00 91.44 101 ALA A N 1
ATOM 826 C CA . ALA A 1 101 ? -4.889 5.018 12.414 1.00 91.44 101 ALA A CA 1
ATOM 827 C C . ALA A 1 101 ? -4.621 6.509 12.135 1.00 91.44 101 ALA A C 1
ATOM 829 O O . ALA A 1 101 ? -3.773 6.841 11.305 1.00 91.44 101 ALA A O 1
ATOM 830 N N . GLN A 1 102 ? -5.287 7.410 12.866 1.00 91.31 102 GLN A N 1
ATOM 831 C CA . GLN A 1 102 ? -5.058 8.856 12.750 1.00 91.31 102 GLN A CA 1
ATOM 832 C C . GLN A 1 102 ? -3.648 9.247 13.214 1.00 91.31 102 GLN A C 1
ATOM 834 O O . GLN A 1 102 ? -2.949 9.979 12.517 1.00 91.31 102 GLN A O 1
ATOM 839 N N . GLN A 1 103 ? -3.205 8.727 14.363 1.00 90.69 103 GLN A N 1
ATOM 840 C CA . GLN A 1 103 ? -1.860 8.971 14.896 1.00 90.69 103 GLN A CA 1
ATOM 841 C C . GLN A 1 103 ? -0.776 8.504 13.927 1.00 90.69 103 GLN A C 1
ATOM 843 O O . GLN A 1 103 ? 0.202 9.216 13.700 1.00 90.69 103 GLN A O 1
ATOM 848 N N . TRP A 1 104 ? -0.967 7.331 13.322 1.00 91.88 104 TRP A N 1
ATOM 849 C CA . TRP A 1 104 ? -0.027 6.822 12.341 1.00 91.88 104 TRP A CA 1
ATOM 850 C C . TRP A 1 104 ? 0.047 7.712 11.095 1.00 91.88 104 TRP A C 1
ATOM 852 O O . TRP A 1 104 ? 1.149 8.000 10.642 1.00 91.88 104 TRP A O 1
ATOM 862 N N . LEU A 1 105 ? -1.079 8.218 10.573 1.00 91.44 105 LEU A N 1
ATOM 863 C CA . LEU A 1 105 ? -1.052 9.164 9.446 1.00 91.44 105 LEU A CA 1
ATOM 864 C C . LEU A 1 105 ? -0.324 10.472 9.788 1.00 91.44 105 LEU A C 1
ATOM 866 O O . LEU A 1 105 ? 0.411 11.005 8.957 1.00 91.44 105 LEU A O 1
ATOM 870 N N . VAL A 1 106 ? -0.477 10.975 11.015 1.00 89.56 106 VAL A N 1
ATOM 871 C CA . VAL A 1 106 ? 0.273 12.151 11.482 1.00 89.56 106 VAL A CA 1
ATOM 872 C C . VAL A 1 106 ? 1.777 11.859 11.525 1.00 89.56 106 VAL A C 1
ATOM 874 O O . VAL A 1 106 ? 2.567 12.679 11.061 1.00 89.56 106 VAL A O 1
ATOM 877 N N . ALA A 1 107 ? 2.183 10.687 12.021 1.00 89.12 107 ALA A N 1
ATOM 878 C CA . ALA A 1 107 ? 3.585 10.263 12.013 1.00 89.12 107 ALA A CA 1
ATOM 879 C C . ALA A 1 107 ? 4.114 10.038 10.585 1.00 89.12 107 ALA A C 1
ATOM 881 O O . ALA A 1 107 ? 5.230 10.437 10.263 1.00 89.12 107 ALA A O 1
ATOM 882 N N . PHE A 1 108 ? 3.298 9.468 9.696 1.00 88.44 108 PHE A N 1
ATOM 883 C CA . PHE A 1 108 ? 3.623 9.292 8.282 1.00 88.44 108 PHE A CA 1
ATOM 884 C C . PHE A 1 108 ? 3.964 10.633 7.622 1.00 88.44 108 PHE A C 1
ATOM 886 O O . PHE A 1 108 ? 4.975 10.734 6.929 1.00 88.44 108 PHE A O 1
ATOM 893 N N . ARG A 1 109 ? 3.195 11.693 7.911 1.00 88.19 109 ARG A N 1
ATOM 894 C CA . ARG A 1 109 ? 3.474 13.049 7.413 1.00 88.19 109 ARG A CA 1
ATOM 895 C C . ARG A 1 109 ? 4.868 13.549 7.794 1.00 88.19 109 ARG A C 1
ATOM 897 O O . ARG A 1 109 ? 5.482 14.262 7.012 1.00 88.19 109 ARG A O 1
ATOM 904 N N . GLN A 1 110 ? 5.384 13.198 8.971 1.00 87.19 110 GLN A N 1
ATOM 905 C CA . GLN A 1 110 ? 6.710 13.657 9.406 1.00 87.19 110 GLN A CA 1
ATOM 906 C C . GLN A 1 110 ? 7.826 13.116 8.504 1.00 87.19 110 GLN A C 1
ATOM 908 O O . GLN A 1 110 ? 8.801 13.818 8.253 1.00 87.19 110 GLN A O 1
ATOM 913 N N . ASN A 1 111 ? 7.647 11.904 7.974 1.00 84.62 111 ASN A N 1
ATOM 914 C CA . ASN A 1 111 ? 8.574 11.291 7.023 1.00 84.62 111 ASN A CA 1
ATOM 915 C C . ASN A 1 111 ? 8.285 11.713 5.572 1.00 84.62 111 ASN A C 1
ATOM 917 O O . ASN A 1 111 ? 9.183 11.708 4.735 1.00 84.62 111 ASN A O 1
ATOM 921 N N . PHE A 1 112 ? 7.042 12.109 5.280 1.00 86.06 112 PHE A N 1
ATOM 922 C CA . PHE A 1 112 ? 6.562 12.461 3.942 1.00 86.06 112 PHE A CA 1
ATOM 923 C C . PHE A 1 112 ? 5.786 13.794 3.933 1.00 86.06 112 PHE A C 1
ATOM 925 O O . PHE A 1 112 ? 4.586 13.805 3.650 1.00 86.06 112 PHE A O 1
ATOM 932 N N . PRO A 1 113 ? 6.440 14.934 4.222 1.00 81.56 113 PRO A N 1
ATOM 933 C CA . PRO A 1 113 ? 5.757 16.195 4.535 1.00 81.56 113 PRO A CA 1
ATOM 934 C C . PRO A 1 113 ? 4.953 16.802 3.380 1.00 81.56 113 PRO A C 1
ATOM 936 O O . PRO A 1 113 ? 3.989 17.519 3.635 1.00 81.56 113 PRO A O 1
ATOM 939 N N . GLU A 1 114 ? 5.329 16.508 2.134 1.00 84.12 114 GLU A N 1
ATOM 940 C CA . GLU A 1 114 ? 4.674 17.013 0.916 1.00 84.12 114 GLU A CA 1
ATOM 941 C C . GLU A 1 114 ? 3.724 15.991 0.272 1.00 84.12 114 GLU A C 1
ATOM 943 O O . GLU A 1 114 ? 3.208 16.210 -0.828 1.00 84.12 114 GLU A O 1
ATOM 948 N N . HIS A 1 115 ? 3.516 14.841 0.916 1.00 84.94 115 HIS A N 1
ATOM 949 C CA . HIS A 1 115 ? 2.723 13.763 0.347 1.00 84.94 115 HIS A CA 1
ATOM 950 C C . HIS A 1 115 ? 1.369 13.652 1.018 1.00 84.94 115 HIS A C 1
ATOM 952 O O . HIS A 1 115 ? 1.220 13.769 2.232 1.00 84.94 115 HIS A O 1
ATOM 958 N N . TRP A 1 116 ? 0.388 13.329 0.190 1.00 89.50 116 TRP A N 1
ATOM 959 C CA . TRP A 1 116 ? -0.888 12.847 0.662 1.00 89.50 116 TRP A CA 1
ATOM 960 C C . TRP A 1 116 ? -0.846 11.335 0.894 1.00 89.50 116 TRP A C 1
ATOM 962 O O . TRP A 1 116 ? -0.035 10.619 0.295 1.00 89.50 116 TRP A O 1
ATOM 972 N N . ALA A 1 117 ? -1.757 10.842 1.730 1.00 92.25 117 ALA A N 1
ATOM 973 C CA . ALA A 1 117 ? -1.941 9.415 1.965 1.00 92.25 117 ALA A CA 1
ATOM 974 C C . ALA A 1 117 ? -3.380 9.111 2.386 1.00 92.25 117 ALA A C 1
ATOM 976 O O . ALA A 1 117 ? -4.000 9.890 3.105 1.00 92.25 117 ALA A O 1
ATOM 977 N N . MET A 1 118 ? -3.908 7.959 1.975 1.00 93.00 118 MET A N 1
ATOM 978 C CA . MET A 1 118 ? -5.189 7.457 2.484 1.00 93.00 118 MET A CA 1
ATOM 979 C C . MET A 1 118 ? -4.962 6.127 3.176 1.00 93.00 118 MET A C 1
ATOM 981 O O . MET A 1 118 ? -4.423 5.219 2.556 1.00 93.00 118 MET A O 1
ATOM 985 N N . LEU A 1 119 ? -5.407 5.991 4.416 1.00 94.38 119 LEU A N 1
ATOM 986 C CA . LEU A 1 119 ? -5.428 4.713 5.110 1.00 94.38 119 LEU A CA 1
ATOM 987 C C . LEU A 1 119 ? -6.868 4.194 5.122 1.00 94.38 119 LEU A C 1
ATOM 989 O O . LEU A 1 119 ? -7.787 4.913 5.516 1.00 94.38 119 LEU A O 1
ATOM 993 N N . GLU A 1 120 ? -7.068 2.962 4.670 1.00 92.94 120 GLU A N 1
ATOM 994 C CA . GLU A 1 120 ? -8.385 2.356 4.480 1.00 92.94 120 GLU A CA 1
ATOM 995 C C . GLU A 1 120 ? -8.422 0.954 5.091 1.00 92.94 120 GLU A C 1
ATOM 997 O O . GLU A 1 120 ? -7.545 0.130 4.834 1.00 92.94 120 GLU A O 1
ATOM 1002 N N . CYS A 1 121 ? -9.479 0.664 5.846 1.00 92.12 121 CYS A N 1
ATOM 1003 C CA . CYS A 1 121 ? -9.923 -0.684 6.169 1.00 92.12 121 CYS A CA 1
ATOM 1004 C C . CYS A 1 121 ? -11.193 -0.976 5.364 1.00 92.12 121 CYS A C 1
ATOM 1006 O O . CYS A 1 121 ? -12.255 -0.399 5.606 1.00 92.12 121 CYS A O 1
ATOM 1008 N N . SER A 1 122 ? -11.063 -1.868 4.386 1.00 89.50 122 SER A N 1
ATOM 1009 C CA . SER A 1 122 ? -12.120 -2.260 3.450 1.00 89.50 122 SER A CA 1
ATOM 1010 C C . SER A 1 122 ? -12.432 -3.746 3.593 1.00 89.50 122 SER A C 1
ATOM 1012 O O . SER A 1 122 ? -11.640 -4.492 4.160 1.00 89.50 122 SER A O 1
ATOM 1014 N N . ALA A 1 123 ? -13.508 -4.225 2.967 1.00 86.81 123 ALA A N 1
ATOM 1015 C CA . ALA A 1 123 ? -13.809 -5.660 2.902 1.00 86.81 123 ALA A CA 1
ATOM 1016 C C . ALA A 1 123 ? -12.710 -6.499 2.213 1.00 86.81 123 ALA A C 1
ATOM 1018 O O . ALA A 1 123 ? -12.698 -7.717 2.338 1.00 86.81 123 A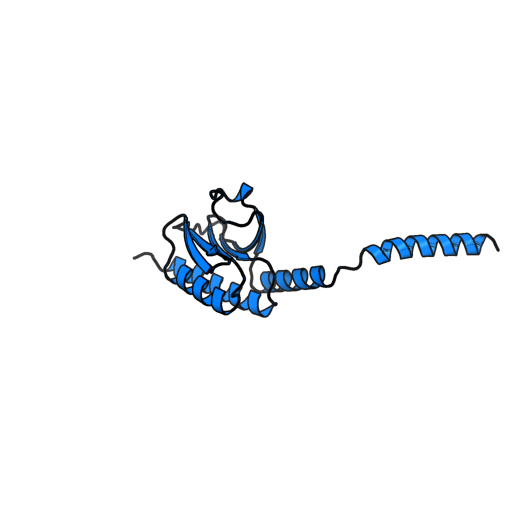LA A O 1
ATOM 1019 N N . THR A 1 124 ? -11.788 -5.867 1.477 1.00 87.75 124 THR A N 1
ATOM 1020 C CA . THR A 1 124 ? -10.703 -6.561 0.759 1.00 87.75 124 THR A CA 1
ATOM 1021 C C . THR A 1 124 ? -9.386 -6.616 1.521 1.00 87.75 124 THR A C 1
ATOM 1023 O O . THR A 1 124 ? -8.525 -7.421 1.181 1.00 87.75 124 THR A O 1
ATOM 1026 N N . GLY A 1 125 ? -9.205 -5.745 2.509 1.00 91.06 125 GLY A N 1
ATOM 1027 C CA . GLY A 1 125 ? -7.951 -5.614 3.236 1.00 91.06 125 GLY A CA 1
ATOM 1028 C C . GLY A 1 125 ? -7.840 -4.294 3.981 1.00 91.06 125 GLY A C 1
ATOM 1029 O O . GLY A 1 125 ? -8.681 -3.400 3.817 1.00 91.06 125 GLY A O 1
ATOM 1030 N N . ILE A 1 126 ? -6.752 -4.165 4.733 1.00 93.31 126 ILE A N 1
ATOM 1031 C CA . ILE A 1 126 ? -6.275 -2.892 5.274 1.00 93.31 126 ILE A CA 1
ATOM 1032 C C . ILE A 1 126 ? -5.085 -2.400 4.457 1.00 93.31 126 ILE A C 1
ATOM 1034 O O . ILE A 1 126 ? -4.161 -3.169 4.185 1.00 93.31 126 ILE A O 1
ATOM 1038 N N . GLY A 1 127 ? -5.097 -1.133 4.051 1.00 95.19 127 GLY A N 1
ATOM 1039 C CA . GLY A 1 127 ? -4.068 -0.613 3.166 1.00 95.19 127 GLY A CA 1
ATOM 1040 C C . GLY A 1 127 ? -3.886 0.891 3.168 1.00 95.19 127 GLY A C 1
ATOM 1041 O O . GLY A 1 127 ? -4.704 1.646 3.688 1.00 95.19 127 GLY A O 1
ATOM 1042 N N . LEU A 1 128 ? -2.780 1.290 2.550 1.00 95.44 128 LEU A N 1
ATOM 1043 C CA . LEU A 1 128 ? -2.352 2.659 2.340 1.00 95.44 128 LEU A CA 1
ATOM 1044 C C . LEU A 1 128 ? -2.351 2.990 0.845 1.00 95.44 128 LEU A C 1
ATOM 1046 O O . LEU A 1 128 ? -1.623 2.373 0.063 1.00 95.44 128 LEU A O 1
ATOM 1050 N N . LEU A 1 129 ? -3.112 4.007 0.454 1.00 94.12 129 LEU A N 1
ATOM 1051 C CA . LEU A 1 129 ? -2.977 4.656 -0.840 1.00 94.12 129 LEU A CA 1
ATOM 1052 C C . LEU A 1 129 ? -1.790 5.616 -0.791 1.00 94.12 129 LEU A C 1
ATOM 1054 O O . LEU A 1 129 ? -1.786 6.564 -0.002 1.00 94.12 129 LEU A O 1
ATOM 1058 N N . TRP A 1 130 ? -0.814 5.385 -1.663 1.00 88.94 130 TRP A N 1
ATOM 1059 C CA . TRP A 1 130 ? 0.447 6.114 -1.685 1.00 88.94 130 TRP 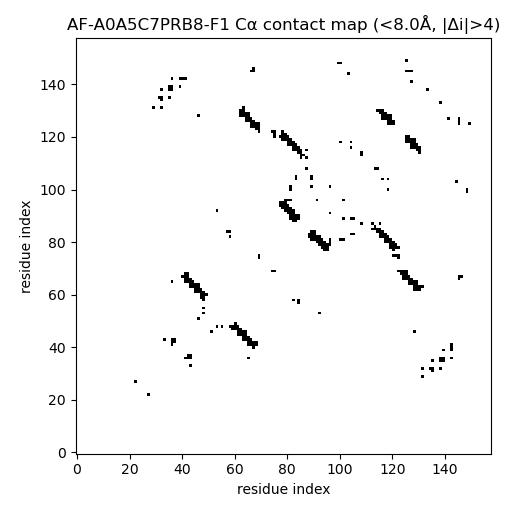A CA 1
ATOM 1060 C C . TRP A 1 130 ? 0.924 6.391 -3.118 1.00 88.94 130 TRP A C 1
ATOM 1062 O O . TRP A 1 130 ? 0.532 5.723 -4.076 1.00 88.94 130 TRP A O 1
ATOM 1072 N N . GLN A 1 131 ? 1.781 7.403 -3.266 1.00 86.06 131 GLN A N 1
ATOM 1073 C CA . GLN A 1 131 ? 2.313 7.870 -4.552 1.00 86.06 131 GLN A CA 1
ATOM 1074 C C . GLN A 1 131 ? 3.564 7.117 -5.042 1.00 86.06 131 GLN A C 1
ATOM 1076 O O . GLN A 1 131 ? 4.116 7.502 -6.068 1.00 86.06 131 GLN A O 1
ATOM 1081 N N . GLU A 1 132 ? 4.043 6.099 -4.318 1.00 89.44 132 GLU A N 1
ATOM 1082 C CA . GLU A 1 132 ? 5.260 5.330 -4.659 1.00 89.44 132 GLU A CA 1
ATOM 1083 C C . GLU A 1 132 ? 6.540 6.195 -4.786 1.00 89.44 132 GLU A C 1
ATOM 1085 O O . GLU A 1 132 ? 7.424 5.914 -5.596 1.00 89.44 132 GLU A O 1
ATOM 1090 N N . ARG A 1 133 ? 6.654 7.281 -4.003 1.00 85.44 133 ARG A N 1
ATOM 1091 C CA . ARG A 1 133 ? 7.777 8.241 -4.102 1.00 85.44 133 ARG A CA 1
ATOM 1092 C C . ARG A 1 133 ? 8.955 7.977 -3.150 1.00 85.44 133 ARG A C 1
ATOM 1094 O O . ARG A 1 133 ? 9.999 8.598 -3.324 1.00 85.44 133 ARG A O 1
ATOM 1101 N N . GLY A 1 134 ? 8.816 7.052 -2.202 1.00 87.81 134 GLY A N 1
ATOM 1102 C CA . GLY A 1 134 ? 9.848 6.712 -1.211 1.00 87.81 134 GLY A CA 1
ATOM 1103 C C . GLY A 1 134 ? 10.842 5.649 -1.678 1.00 87.81 134 GLY A C 1
ATOM 1104 O O . GLY A 1 134 ? 10.989 5.393 -2.875 1.00 87.81 134 GLY A O 1
ATOM 1105 N N . GLU A 1 135 ? 11.516 5.037 -0.715 1.00 92.62 135 GLU A N 1
ATOM 1106 C CA . GLU A 1 135 ? 12.535 3.999 -0.859 1.00 92.62 135 GLU A CA 1
ATOM 1107 C C . GLU A 1 135 ? 12.052 2.647 -0.288 1.00 92.62 135 GLU A C 1
ATOM 1109 O O . GLU A 1 135 ? 11.029 2.581 0.395 1.00 92.62 135 GLU A O 1
ATOM 1114 N N . PRO A 1 136 ? 12.747 1.525 -0.550 1.00 94.50 136 PRO A N 1
ATOM 1115 C CA . PRO A 1 136 ? 12.327 0.211 -0.054 1.00 94.50 136 PRO A CA 1
ATOM 1116 C C . PRO A 1 136 ? 12.145 0.129 1.468 1.00 94.50 136 PRO A C 1
ATOM 1118 O O . PRO A 1 136 ? 11.252 -0.572 1.941 1.00 94.50 136 PRO A O 1
ATOM 1121 N N . ASP A 1 137 ? 12.952 0.851 2.247 1.00 94.19 137 ASP A N 1
ATOM 1122 C CA . ASP A 1 137 ? 12.801 0.880 3.706 1.00 94.19 137 ASP A CA 1
ATOM 1123 C C . ASP A 1 137 ? 11.505 1.575 4.144 1.00 94.19 137 ASP A C 1
ATOM 1125 O O . ASP A 1 137 ? 10.882 1.154 5.120 1.00 94.19 137 ASP A O 1
ATOM 1129 N N . ASP A 1 138 ? 11.009 2.537 3.365 1.00 92.69 138 ASP A N 1
ATOM 1130 C CA . ASP A 1 138 ? 9.702 3.149 3.603 1.00 92.69 138 ASP A CA 1
ATOM 1131 C C . ASP A 1 138 ? 8.573 2.138 3.415 1.00 92.69 138 ASP A C 1
ATOM 1133 O O . ASP A 1 138 ? 7.635 2.092 4.209 1.00 92.69 138 ASP A O 1
ATOM 1137 N N . VAL A 1 139 ? 8.688 1.268 2.408 1.00 94.56 139 VAL A N 1
ATOM 1138 C CA . VAL A 1 139 ? 7.726 0.179 2.183 1.00 94.56 139 VAL A CA 1
ATOM 1139 C C . VAL A 1 139 ? 7.724 -0.795 3.360 1.00 94.56 139 VAL A C 1
ATOM 1141 O O . VAL A 1 139 ? 6.654 -1.234 3.781 1.00 94.56 139 VAL A O 1
ATOM 1144 N N . LYS A 1 140 ? 8.893 -1.103 3.937 1.00 95.19 140 LYS A N 1
ATOM 1145 C CA . LYS A 1 140 ? 8.978 -1.939 5.147 1.00 95.19 140 LYS A CA 1
ATOM 1146 C C . LYS A 1 140 ? 8.294 -1.267 6.336 1.00 95.19 140 LYS A C 1
ATOM 1148 O O . LYS A 1 140 ? 7.529 -1.930 7.032 1.00 95.19 140 LYS A O 1
ATOM 1153 N N . ASN A 1 141 ? 8.516 0.032 6.534 1.00 92.25 141 ASN A N 1
ATOM 1154 C CA . ASN A 1 141 ? 7.877 0.806 7.601 1.00 92.25 141 ASN A CA 1
ATOM 1155 C C . ASN A 1 141 ? 6.351 0.855 7.429 1.00 92.25 141 ASN A C 1
ATOM 1157 O O . ASN A 1 141 ? 5.610 0.647 8.391 1.00 92.25 141 ASN A O 1
ATOM 1161 N N . ILE A 1 142 ? 5.874 1.063 6.197 1.00 92.75 142 ILE A N 1
ATOM 1162 C CA . ILE A 1 142 ? 4.448 1.002 5.849 1.00 92.75 142 ILE A CA 1
ATOM 1163 C C . ILE A 1 142 ? 3.886 -0.388 6.164 1.00 92.75 142 ILE A C 1
ATOM 1165 O O . ILE A 1 142 ? 2.855 -0.490 6.824 1.00 92.75 142 ILE A O 1
ATOM 1169 N N . ALA A 1 143 ? 4.565 -1.460 5.748 1.00 94.69 143 ALA A N 1
ATOM 1170 C CA . ALA A 1 143 ? 4.117 -2.827 6.003 1.00 94.69 143 ALA A CA 1
ATOM 1171 C C . ALA A 1 143 ? 4.024 -3.136 7.502 1.00 94.69 143 ALA A C 1
ATOM 1173 O O . ALA A 1 143 ? 3.019 -3.670 7.960 1.00 94.69 143 ALA A O 1
ATOM 1174 N N . GLN A 1 144 ? 5.041 -2.763 8.280 1.00 93.38 144 GLN A N 1
ATOM 1175 C CA . GLN A 1 144 ? 5.039 -2.953 9.731 1.00 93.38 144 GLN A CA 1
ATOM 1176 C C . GLN A 1 144 ? 3.886 -2.199 10.393 1.00 93.38 144 GLN A C 1
ATOM 1178 O O . GLN A 1 144 ? 3.185 -2.758 11.232 1.00 93.38 144 GLN A O 1
ATOM 1183 N N . ALA A 1 145 ? 3.646 -0.952 9.992 1.00 90.88 145 ALA A N 1
ATOM 1184 C CA . ALA A 1 145 ? 2.547 -0.167 10.527 1.00 90.88 145 ALA A CA 1
ATOM 1185 C C . ALA A 1 145 ? 1.174 -0.740 10.175 1.00 90.88 145 ALA A C 1
ATOM 1187 O O . ALA A 1 145 ? 0.310 -0.837 11.045 1.00 90.88 145 ALA A O 1
ATOM 1188 N N . LEU A 1 146 ? 0.980 -1.151 8.919 1.00 93.00 146 LEU A N 1
ATOM 1189 C CA . LEU A 1 146 ? -0.246 -1.815 8.488 1.00 93.00 146 LEU A CA 1
ATOM 1190 C C . LEU A 1 146 ? -0.461 -3.125 9.248 1.00 93.00 146 LEU A C 1
ATOM 1192 O O . LEU A 1 146 ? -1.593 -3.416 9.613 1.00 93.00 146 LEU A O 1
ATOM 1196 N N . ASP A 1 147 ? 0.595 -3.887 9.537 1.00 91.88 147 ASP A N 1
ATOM 1197 C CA . ASP A 1 147 ? 0.498 -5.127 10.311 1.00 91.88 147 ASP A CA 1
ATOM 1198 C C . ASP A 1 147 ? 0.167 -4.868 11.789 1.00 91.88 147 ASP A C 1
ATOM 1200 O O . ASP A 1 147 ? -0.664 -5.570 12.364 1.00 91.88 147 ASP A O 1
ATOM 1204 N N . VAL A 1 148 ? 0.748 -3.827 12.400 1.00 90.25 148 VAL A N 1
ATOM 1205 C CA . VAL A 1 148 ? 0.375 -3.377 13.752 1.00 90.25 148 VAL A CA 1
ATOM 1206 C C . VAL A 1 148 ? -1.094 -2.979 13.778 1.00 90.25 148 VAL A C 1
ATOM 1208 O O . VAL A 1 148 ? -1.842 -3.477 14.615 1.00 90.25 148 VAL A O 1
ATOM 1211 N N . LEU A 1 149 ? -1.522 -2.125 12.851 1.00 88.62 149 LEU A N 1
ATOM 1212 C CA . LEU A 1 149 ? -2.913 -1.712 12.719 1.00 88.62 149 LEU A CA 1
ATOM 1213 C C . LEU A 1 149 ? -3.826 -2.937 12.577 1.00 88.62 149 LEU A C 1
ATOM 1215 O O . LEU A 1 149 ? -4.713 -3.124 13.402 1.00 88.62 149 LEU A O 1
ATOM 1219 N N . ARG A 1 150 ? -3.534 -3.824 11.618 1.00 87.50 150 ARG A N 1
ATOM 1220 C CA . ARG A 1 150 ? -4.249 -5.084 11.370 1.00 87.50 150 ARG A CA 1
ATOM 1221 C C . ARG A 1 150 ? -4.428 -5.917 12.641 1.00 87.50 150 ARG A C 1
ATOM 1223 O O . ARG A 1 150 ? -5.550 -6.262 12.981 1.00 87.50 150 ARG A O 1
ATOM 1230 N N . LYS A 1 151 ? -3.340 -6.185 13.370 1.00 86.06 151 LYS A N 1
ATOM 1231 C CA . LYS A 1 151 ? -3.352 -6.983 14.609 1.00 86.06 151 LYS A CA 1
ATOM 1232 C C . LYS A 1 151 ? -4.107 -6.313 15.754 1.00 86.06 151 LYS A C 1
ATOM 1234 O O . LYS A 1 151 ? -4.684 -7.003 16.583 1.00 86.06 151 LYS A O 1
ATOM 1239 N N . ASN A 1 152 ? -4.097 -4.982 15.818 1.00 79.56 152 ASN A N 1
ATOM 1240 C CA . ASN A 1 152 ? -4.840 -4.238 16.836 1.00 79.56 152 ASN A CA 1
ATOM 1241 C C . ASN A 1 152 ? -6.338 -4.116 16.501 1.00 79.56 152 ASN A C 1
ATOM 1243 O O . ASN A 1 152 ? -7.114 -3.764 17.385 1.00 79.56 152 ASN A O 1
ATOM 1247 N N . PHE A 1 153 ? -6.767 -4.442 15.275 1.00 67.94 153 PHE A N 1
ATOM 1248 C CA . PHE A 1 153 ? -8.192 -4.548 14.935 1.00 67.94 153 PHE A CA 1
ATOM 1249 C C . PHE A 1 153 ? -8.831 -5.858 15.381 1.00 67.94 153 PHE A C 1
ATOM 1251 O O . PHE A 1 153 ? -10.008 -5.846 15.728 1.00 67.94 153 PHE A O 1
ATOM 1258 N N . ASP A 1 154 ? -8.054 -6.936 15.484 1.00 58.06 154 ASP A N 1
ATOM 1259 C CA . ASP A 1 154 ? -8.528 -8.214 16.029 1.00 58.06 154 ASP A CA 1
ATOM 1260 C C . ASP A 1 154 ? -8.724 -8.180 17.564 1.00 58.06 154 ASP A C 1
ATOM 1262 O O . ASP A 1 154 ? -9.221 -9.144 18.142 1.00 58.06 154 ASP A O 1
ATOM 1266 N N . VAL A 1 155 ? -8.355 -7.082 18.244 1.00 44.34 155 VAL A N 1
ATOM 1267 C CA . VAL A 1 155 ? -8.316 -6.987 19.722 1.00 44.34 155 VAL A CA 1
ATOM 1268 C C . VAL A 1 155 ? -9.298 -5.956 20.307 1.00 44.34 155 VAL A C 1
ATOM 1270 O O . VAL A 1 155 ? -9.426 -5.865 21.522 1.00 44.34 155 VAL A O 1
ATOM 1273 N N . ILE A 1 156 ? -10.075 -5.224 19.501 1.00 41.12 156 ILE A N 1
ATOM 1274 C CA . ILE A 1 156 ? -11.133 -4.341 20.039 1.00 41.12 156 ILE A CA 1
ATOM 1275 C C . ILE A 1 156 ? -12.499 -5.013 19.873 1.00 41.12 156 ILE A C 1
ATOM 1277 O O . ILE A 1 156 ? -13.355 -4.565 19.115 1.00 41.12 156 ILE A O 1
ATOM 1281 N N . VAL A 1 157 ? -12.690 -6.108 20.610 1.00 36.34 157 VAL A N 1
ATOM 1282 C CA . VAL A 1 157 ? -14.013 -6.611 20.993 1.00 36.34 157 VAL A CA 1
ATOM 1283 C C . VAL A 1 157 ? -13.984 -6.854 22.501 1.00 36.34 157 VAL A C 1
ATOM 1285 O O . VAL A 1 157 ? -13.437 -7.856 22.954 1.00 36.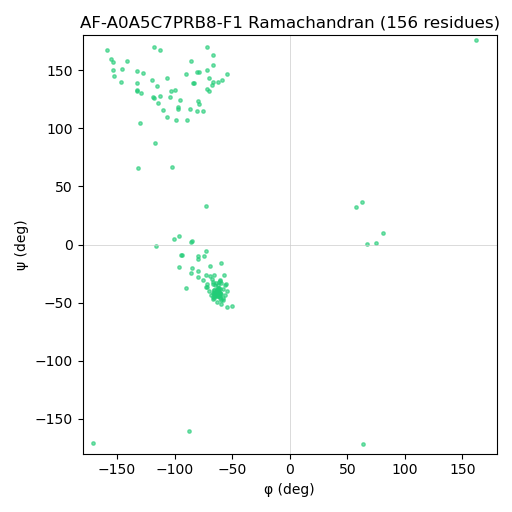34 157 VAL A O 1
ATOM 1288 N N . ASN A 1 158 ? -14.628 -5.923 23.212 1.00 35.28 158 ASN A N 1
ATOM 1289 C CA . ASN A 1 158 ? -14.909 -5.848 24.655 1.00 35.28 158 ASN A CA 1
ATOM 1290 C C . ASN A 1 158 ? -13.749 -5.505 25.596 1.00 35.28 158 ASN A C 1
ATOM 1292 O O . ASN A 1 158 ? -12.966 -6.405 25.964 1.00 35.28 158 ASN A O 1
#

Radius of gyration: 21.39 Å; Cα contacts (8 Å, |Δi|>4): 210; chains: 1; bounding box: 46×37×76 Å

Secondary structure (DSSP, 8-state):
-HHHHHHHHHHHHHHHHHHTT---HHHHHHHHHHHHHHHTT-EEEEEEHHHH---SSS--SEEEEEEEEPPTT---S--EEEEE-TT--EEEEES---HHHHHHHHHHHHH-TT--EEEEEETTEEEEEE-S-S-HHHHHHHHHHHHHHHHHHTT---

Sequence (158 aa):
MWRWIVLAFALLFIASRLTRLRPSAHDKKLELLRQTAAQMGLAVRFWTLRTSGYQRRQLPESGYMYYFPWPITDQPQALWAVWLSAEGEVQNIAGNVPALAQQWLVAFRQNFPEHWAMLECSATGIGLLWQERGEPDDVKNIAQALDVLRKNFDVIVN

Nearest PDB structures (foldseek):
  6t84-assembly1_A  TM=4.594E-01  e=4.770E-01  Mycolicibacterium smegmatis MC2 155
  2rqq-assembly1_A  TM=3.787E-01  e=3.367E+00  Mus musculus
  6hx9-assembly1_B  TM=6.006E-01  e=8.683E+00  Pseudomonas putida
  8cn9-assembly3_O  TM=3.562E-01  e=5.096E+00  Homo sapiens

Mean predicted aligned error: 8.02 Å

Solvent-accessible surface area (backbone atoms only — not comparable to full-atom values): 9151 Å² total; per-residue (Å²): 116,70,72,59,56,55,51,51,51,54,53,50,56,53,51,58,60,54,66,72,69,64,77,50,75,64,55,52,48,52,50,50,40,50,53,46,27,45,75,68,62,31,47,78,44,87,42,40,44,87,80,64,77,61,75,94,72,89,66,65,72,61,44,37,31,44,22,40,66,48,59,96,88,53,72,68,94,68,55,24,25,37,36,33,35,53,91,60,54,76,44,80,75,33,66,81,67,55,68,68,59,56,53,48,52,57,55,48,34,74,81,37,66,79,46,48,40,34,46,35,37,46,91,65,23,43,30,38,36,38,83,82,80,78,55,53,68,53,45,51,53,50,45,52,50,50,48,50,51,55,60,56,62,80,65,75,75,135